Protein AF-E0NS49-F1 (afdb_monomer)

Radius of gyration: 11.0 Å; Cα contacts (8 Å, |Δi|>4): 158; chains: 1; bounding box: 29×19×26 Å

Structure (mmCIF, N/CA/C/O backbone):
data_AF-E0NS49-F1
#
_entry.id   AF-E0NS49-F1
#
loop_
_atom_site.group_PDB
_atom_site.id
_atom_site.type_symbol
_atom_site.label_atom_id
_atom_site.label_alt_id
_atom_site.label_comp_id
_atom_site.label_asym_id
_atom_site.label_entity_id
_atom_site.label_seq_id
_atom_site.pdbx_PDB_ins_code
_atom_site.Cartn_x
_atom_site.Cartn_y
_atom_site.Cartn_z
_atom_site.occupancy
_atom_site.B_iso_or_equiv
_atom_site.auth_seq_id
_atom_site.auth_comp_id
_atom_site.auth_asym_id
_atom_site.auth_atom_id
_atom_site.pdbx_PDB_model_num
ATOM 1 N N . MET A 1 1 ? 8.627 -6.132 9.086 1.00 90.62 1 MET A N 1
ATOM 2 C CA . MET A 1 1 ? 8.592 -5.180 7.961 1.00 90.62 1 MET A CA 1
ATOM 3 C C . MET A 1 1 ? 8.879 -5.853 6.618 1.00 90.62 1 MET A C 1
ATOM 5 O O . MET A 1 1 ? 9.938 -6.452 6.452 1.00 90.62 1 MET A O 1
ATOM 9 N N . LYS A 1 2 ? 7.942 -5.745 5.671 1.00 95.69 2 LYS A N 1
ATOM 10 C CA . LYS A 1 2 ? 8.070 -6.150 4.260 1.00 95.69 2 LYS A CA 1
ATOM 11 C C . LYS A 1 2 ? 7.717 -4.978 3.347 1.00 95.69 2 LYS A C 1
ATOM 13 O O . LYS A 1 2 ? 6.946 -4.110 3.751 1.00 95.69 2 LYS A O 1
ATOM 18 N N . ARG A 1 3 ? 8.250 -4.963 2.124 1.00 97.12 3 ARG A N 1
ATOM 19 C CA . ARG A 1 3 ? 7.919 -3.956 1.111 1.00 97.12 3 ARG A CA 1
ATOM 20 C C . ARG A 1 3 ? 7.383 -4.629 -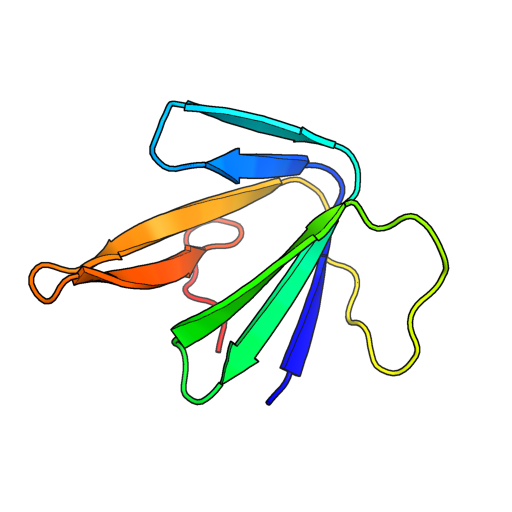0.142 1.00 97.12 3 ARG A C 1
ATOM 22 O O . ARG A 1 3 ? 8.002 -5.557 -0.653 1.00 97.12 3 ARG A O 1
ATOM 29 N N . TYR A 1 4 ? 6.267 -4.118 -0.636 1.00 97.25 4 TYR A N 1
ATOM 30 C CA . TYR A 1 4 ? 5.621 -4.561 -1.862 1.00 97.25 4 TYR A CA 1
ATOM 31 C C . TYR A 1 4 ? 5.563 -3.404 -2.858 1.00 97.25 4 TYR A C 1
ATOM 33 O O . TYR A 1 4 ? 5.445 -2.248 -2.456 1.00 97.25 4 TYR A O 1
ATOM 41 N N . ALA A 1 5 ? 5.613 -3.707 -4.147 1.00 97.25 5 ALA A N 1
ATOM 42 C CA . ALA A 1 5 ? 5.319 -2.779 -5.231 1.00 97.25 5 ALA A CA 1
ATOM 43 C C . ALA A 1 5 ? 4.322 -3.417 -6.196 1.00 97.25 5 ALA A C 1
ATOM 45 O O . ALA A 1 5 ? 4.303 -4.635 -6.356 1.00 97.25 5 ALA A O 1
ATOM 46 N N . ALA A 1 6 ? 3.494 -2.598 -6.837 1.00 97.00 6 ALA A N 1
ATOM 47 C CA . ALA A 1 6 ? 2.610 -3.049 -7.905 1.00 97.00 6 ALA A CA 1
ATOM 48 C C . ALA A 1 6 ? 2.334 -1.918 -8.904 1.00 97.00 6 ALA A C 1
ATOM 50 O O . ALA A 1 6 ? 2.809 -0.788 -8.758 1.00 97.00 6 ALA A O 1
ATOM 51 N N . HIS A 1 7 ? 1.562 -2.230 -9.943 1.00 96.69 7 HIS A N 1
ATOM 52 C CA . HIS A 1 7 ? 1.295 -1.307 -11.045 1.00 96.69 7 HIS A CA 1
ATOM 53 C C . HIS A 1 7 ? 0.337 -0.187 -10.642 1.00 96.69 7 HIS A C 1
ATOM 55 O O . HIS A 1 7 ? 0.460 0.932 -11.136 1.00 96.69 7 HIS A O 1
ATOM 61 N N . GLU A 1 8 ? -0.614 -0.485 -9.758 1.00 97.25 8 GLU A N 1
ATOM 62 C CA . GLU A 1 8 ? -1.662 0.450 -9.362 1.00 97.25 8 GLU A CA 1
ATOM 63 C C . GLU A 1 8 ? -2.028 0.266 -7.884 1.00 97.25 8 GLU A C 1
ATOM 65 O O . GLU A 1 8 ? -2.315 -0.844 -7.430 1.00 97.25 8 G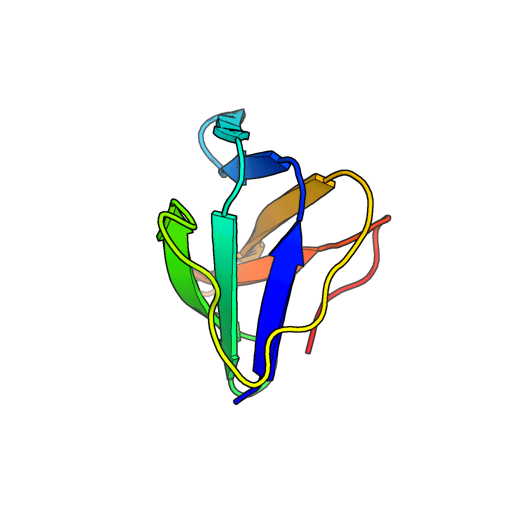LU A O 1
ATOM 70 N N . LEU A 1 9 ? -2.043 1.360 -7.129 1.00 97.50 9 LEU A N 1
ATOM 71 C CA . LEU A 1 9 ? -2.599 1.418 -5.782 1.00 97.50 9 LEU A CA 1
ATOM 72 C C . LEU A 1 9 ? -3.957 2.093 -5.844 1.00 97.50 9 LEU A C 1
ATOM 74 O O . LEU A 1 9 ? -4.064 3.195 -6.374 1.00 97.50 9 LEU A O 1
ATOM 78 N N . GLN A 1 10 ? -4.978 1.475 -5.266 1.00 97.69 10 GLN A N 1
ATOM 79 C CA . GLN A 1 10 ? -6.278 2.101 -5.073 1.00 97.69 10 GLN A CA 1
ATOM 80 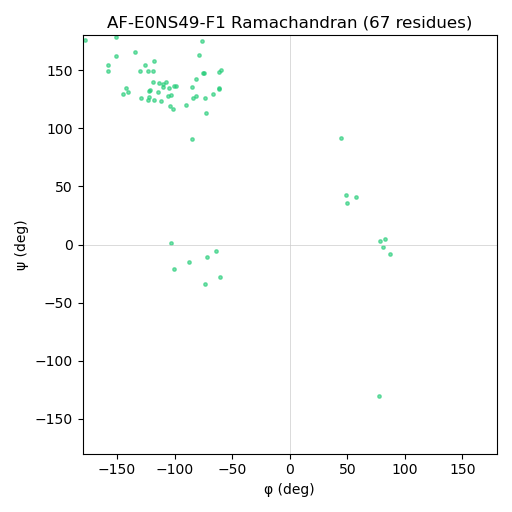C C . GLN A 1 10 ? -6.420 2.574 -3.626 1.00 97.69 10 GLN A C 1
ATOM 82 O O . GLN A 1 10 ? -6.423 1.763 -2.697 1.00 97.69 10 GLN A O 1
ATOM 87 N N . LEU A 1 11 ? -6.541 3.889 -3.452 1.00 95.62 11 LEU A N 1
ATOM 88 C CA . LEU A 1 11 ? -6.754 4.528 -2.158 1.00 95.62 11 LEU A CA 1
ATOM 89 C C . LEU A 1 11 ? -8.219 4.425 -1.722 1.00 95.62 11 LEU A C 1
ATOM 91 O O . LEU A 1 11 ? -9.124 4.224 -2.534 1.00 95.62 11 LEU A O 1
ATOM 95 N N . GLU A 1 12 ? -8.457 4.649 -0.430 1.00 93.69 12 GLU A N 1
ATOM 96 C CA . GLU A 1 12 ? -9.800 4.664 0.169 1.0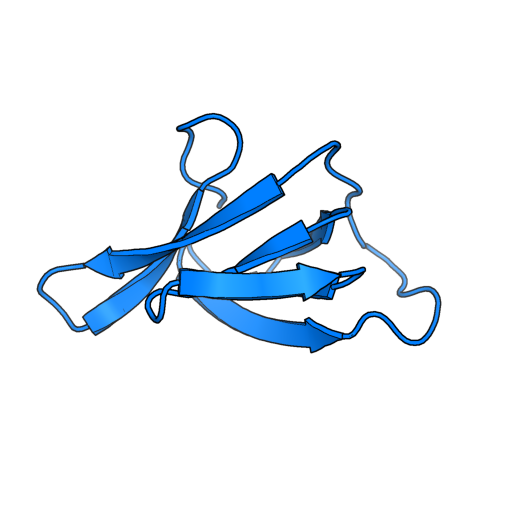0 93.69 12 GLU A CA 1
ATOM 97 C C . GLU A 1 12 ? -10.711 5.742 -0.443 1.00 93.69 12 GLU A C 1
ATOM 99 O O . GLU A 1 12 ? -11.927 5.579 -0.497 1.00 93.69 12 GLU A O 1
ATOM 104 N N . THR A 1 13 ? -10.125 6.830 -0.949 1.00 94.06 13 THR A N 1
ATOM 105 C CA . THR A 1 13 ? -10.829 7.917 -1.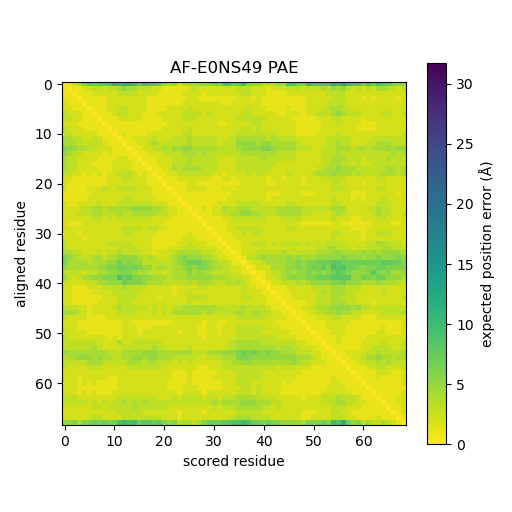649 1.00 94.06 13 THR A CA 1
ATOM 106 C C . THR A 1 13 ? -11.326 7.515 -3.042 1.00 94.06 13 THR A C 1
ATOM 108 O O . THR A 1 13 ? -12.078 8.262 -3.663 1.00 94.06 13 THR A O 1
ATOM 111 N N . GLY A 1 14 ? -10.900 6.356 -3.554 1.00 93.12 14 GLY A N 1
ATOM 112 C CA . GLY A 1 14 ? -11.122 5.916 -4.931 1.00 93.12 14 GLY A CA 1
ATOM 113 C C . GLY A 1 14 ? -10.057 6.399 -5.920 1.00 93.12 14 GLY A C 1
ATOM 114 O O . GLY A 1 14 ? -10.045 5.934 -7.062 1.00 93.12 14 GLY A O 1
ATOM 115 N N . GLU A 1 15 ? -9.149 7.280 -5.490 1.00 95.31 15 GLU A N 1
ATOM 116 C CA . GLU A 1 15 ? -7.981 7.692 -6.269 1.00 95.31 15 GLU A CA 1
ATOM 117 C C . GLU A 1 15 ? -7.068 6.496 -6.563 1.00 95.31 15 GLU A C 1
ATOM 119 O O . GLU A 1 15 ? -6.976 5.545 -5.776 1.00 95.31 15 GLU A O 1
ATOM 124 N N . ARG A 1 16 ? -6.394 6.545 -7.715 1.00 95.94 16 ARG A N 1
ATOM 125 C CA . ARG A 1 16 ? -5.451 5.514 -8.136 1.00 95.94 16 ARG A CA 1
ATOM 126 C C . ARG A 1 16 ? -4.074 6.103 -8.375 1.00 95.94 16 ARG A C 1
ATOM 128 O O . ARG A 1 16 ? -3.937 7.042 -9.156 1.00 95.94 16 ARG A O 1
ATOM 135 N N . LEU A 1 17 ? -3.069 5.517 -7.735 1.00 95.38 17 LEU A N 1
ATOM 136 C CA . LEU A 1 17 ? -1.671 5.888 -7.915 1.00 95.38 17 LEU A CA 1
ATOM 137 C C . LEU A 1 17 ? -0.977 4.832 -8.784 1.00 95.38 17 LEU A C 1
ATOM 139 O O . LEU A 1 17 ? -0.945 3.661 -8.395 1.00 95.38 17 LEU A O 1
ATOM 143 N N . PRO A 1 18 ? -0.434 5.204 -9.955 1.00 96.25 18 PRO A N 1
ATOM 144 C CA . PRO A 1 18 ? 0.376 4.295 -10.751 1.00 96.25 18 PRO A CA 1
ATOM 145 C C . PRO A 1 18 ? 1.755 4.121 -10.109 1.00 96.25 18 PRO A C 1
ATOM 147 O O . PRO A 1 18 ? 2.273 5.079 -9.542 1.00 96.25 18 PRO A O 1
ATOM 150 N N . LEU A 1 19 ? 2.349 2.932 -10.253 1.00 94.88 19 LEU A N 1
ATOM 151 C CA . LEU A 1 19 ? 3.717 2.592 -9.830 1.00 94.88 19 LEU A CA 1
ATOM 152 C C . LEU A 1 19 ? 4.059 3.103 -8.426 1.00 94.88 19 LEU A C 1
ATOM 154 O O . LEU A 1 19 ? 4.552 4.213 -8.226 1.00 94.88 19 LEU A O 1
ATOM 158 N N . PHE A 1 20 ? 3.825 2.259 -7.433 1.00 96.62 20 PHE A N 1
ATOM 159 C CA . PHE A 1 20 ? 3.957 2.625 -6.029 1.00 96.62 20 PHE A CA 1
ATOM 160 C C . PHE A 1 20 ? 4.704 1.544 -5.255 1.00 96.62 20 PHE A C 1
ATOM 162 O O . PHE A 1 20 ? 4.850 0.410 -5.716 1.00 96.62 20 PHE A O 1
ATOM 169 N N . PHE A 1 21 ? 5.136 1.906 -4.055 1.00 96.94 21 PHE A N 1
ATOM 170 C CA . PHE A 1 21 ? 5.558 0.963 -3.035 1.00 96.94 21 PHE A CA 1
ATOM 171 C C . PHE A 1 21 ? 4.655 1.069 -1.809 1.00 96.94 21 PHE A C 1
ATOM 173 O O . PHE A 1 21 ? 4.023 2.098 -1.554 1.00 96.94 21 PHE A O 1
ATOM 180 N N . LEU A 1 22 ? 4.640 0.001 -1.028 1.00 96.94 22 LEU A N 1
ATOM 181 C CA . LEU A 1 22 ? 3.916 -0.121 0.220 1.00 96.94 22 LEU A CA 1
ATOM 182 C C . LEU A 1 22 ? 4.783 -0.875 1.224 1.00 96.94 22 LEU A C 1
ATOM 184 O O . LEU A 1 22 ? 5.321 -1.934 0.910 1.00 96.94 22 LEU A O 1
ATOM 188 N N . GLU A 1 23 ? 4.916 -0.340 2.430 1.00 97.62 23 GLU A N 1
ATOM 189 C CA . GLU A 1 23 ? 5.612 -0.990 3.535 1.00 97.62 23 GLU A CA 1
ATOM 190 C C . GLU A 1 23 ? 4.588 -1.498 4.543 1.00 97.62 23 GLU A C 1
ATOM 192 O O . GLU A 1 23 ? 3.714 -0.753 5.000 1.00 97.62 23 GLU A O 1
ATOM 197 N N . ILE A 1 24 ? 4.709 -2.779 4.877 1.00 97.19 24 ILE A N 1
ATOM 198 C CA . ILE A 1 24 ? 3.848 -3.468 5.829 1.00 97.19 24 ILE A CA 1
ATOM 199 C C . ILE A 1 24 ? 4.667 -3.883 7.037 1.00 97.19 24 ILE A C 1
ATOM 201 O O . ILE A 1 24 ? 5.726 -4.504 6.901 1.00 97.19 24 ILE A O 1
ATOM 205 N N . ASP A 1 25 ? 4.150 -3.586 8.222 1.00 96.75 25 ASP A N 1
ATOM 206 C CA . ASP A 1 25 ? 4.668 -4.101 9.478 1.00 96.75 25 ASP A CA 1
ATOM 207 C C . ASP A 1 25 ? 3.536 -4.703 10.309 1.00 96.75 25 ASP A C 1
ATOM 209 O O . ASP A 1 25 ? 2.494 -4.080 10.503 1.00 96.75 25 ASP A O 1
ATOM 213 N N . GLU A 1 26 ? 3.717 -5.957 10.727 1.00 93.94 26 GLU A N 1
ATOM 214 C CA . GLU A 1 26 ? 2.708 -6.739 11.458 1.00 93.94 26 GLU A CA 1
ATOM 215 C C . GLU A 1 26 ? 1.303 -6.710 10.810 1.00 93.94 26 GLU A C 1
ATOM 217 O O . GLU A 1 26 ? 0.286 -6.560 11.490 1.00 93.94 26 GLU A O 1
ATOM 222 N N . GLY A 1 27 ? 1.233 -6.827 9.476 1.00 92.12 27 GLY A N 1
ATOM 223 C CA . GLY A 1 27 ? -0.028 -6.799 8.720 1.00 92.12 27 GLY A CA 1
ATOM 224 C C . GLY A 1 27 ? -0.630 -5.406 8.505 1.00 92.12 27 GLY A C 1
ATOM 225 O O . GLY A 1 27 ? -1.709 -5.291 7.926 1.00 92.12 27 GLY A O 1
ATOM 226 N N . ARG A 1 28 ? 0.047 -4.341 8.946 1.00 96.12 28 ARG A N 1
ATOM 227 C CA . ARG A 1 28 ? -0.423 -2.954 8.849 1.00 96.12 28 ARG A CA 1
ATOM 228 C C . ARG A 1 28 ? 0.407 -2.172 7.852 1.00 96.12 28 ARG A C 1
ATOM 230 O O . ARG A 1 28 ? 1.631 -2.252 7.859 1.00 96.12 28 ARG A O 1
ATOM 237 N N . VAL A 1 29 ? -0.251 -1.354 7.045 1.00 97.50 29 VAL A N 1
ATOM 238 C CA . VAL A 1 29 ? 0.422 -0.405 6.160 1.00 97.50 29 VAL A CA 1
ATOM 239 C C . VAL A 1 29 ? 0.993 0.723 7.008 1.00 97.50 29 VAL A C 1
ATOM 241 O O . VAL A 1 29 ? 0.243 1.501 7.599 1.00 97.50 29 VAL A O 1
ATOM 244 N N . VAL A 1 30 ? 2.319 0.809 7.056 1.00 97.31 30 VAL A N 1
ATOM 245 C CA . VAL A 1 30 ? 3.042 1.854 7.798 1.00 97.31 30 VAL A CA 1
ATOM 246 C C . VAL A 1 30 ? 3.542 2.972 6.887 1.00 97.31 30 VAL A C 1
ATOM 248 O O . VAL A 1 30 ? 3.775 4.082 7.357 1.00 97.31 30 VAL A O 1
ATOM 251 N N . ASN A 1 31 ? 3.672 2.702 5.586 1.00 96.19 31 ASN A N 1
ATOM 252 C CA . ASN A 1 31 ? 4.120 3.671 4.594 1.00 96.19 31 ASN A CA 1
ATOM 253 C C . ASN A 1 31 ? 3.651 3.264 3.191 1.00 96.19 31 ASN A C 1
ATOM 255 O O . ASN A 1 31 ? 3.534 2.074 2.896 1.00 96.19 31 ASN A O 1
ATOM 259 N N . TYR A 1 32 ? 3.406 4.237 2.321 1.00 96.44 32 TYR A N 1
ATOM 260 C CA . TYR A 1 32 ? 3.199 4.014 0.893 1.00 96.44 32 TYR A CA 1
ATOM 261 C C . TYR A 1 32 ? 3.489 5.294 0.112 1.00 96.44 32 TYR A C 1
ATOM 263 O O . TYR A 1 32 ? 3.359 6.400 0.638 1.00 96.44 32 TYR A O 1
ATOM 271 N N . GLY A 1 33 ? 3.861 5.154 -1.155 1.00 95.56 33 GLY A N 1
ATOM 272 C CA . GLY A 1 33 ? 4.144 6.301 -2.009 1.00 95.56 33 GLY A CA 1
ATOM 273 C C . GLY A 1 33 ? 4.509 5.904 -3.430 1.00 95.56 33 GLY A C 1
ATOM 274 O O . GLY A 1 33 ? 4.617 4.722 -3.747 1.00 95.56 33 GLY A O 1
ATOM 275 N N . ALA A 1 34 ? 4.703 6.903 -4.290 1.00 94.88 34 ALA A N 1
ATOM 276 C CA . ALA A 1 34 ? 5.143 6.675 -5.661 1.00 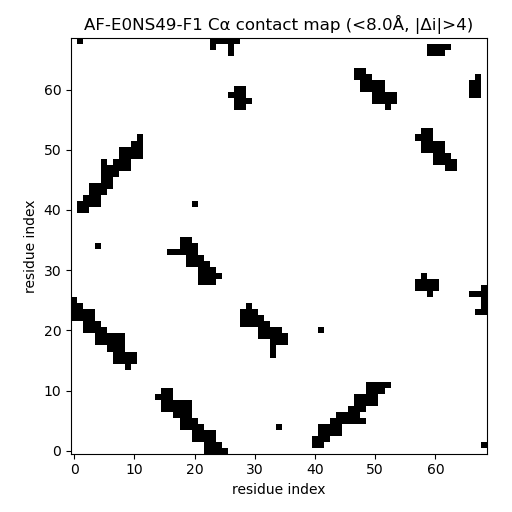94.88 34 ALA A CA 1
ATOM 277 C C . ALA A 1 34 ? 6.528 6.009 -5.684 1.00 94.88 34 ALA A C 1
ATOM 279 O O . ALA A 1 34 ? 7.454 6.441 -4.991 1.00 94.88 34 ALA A O 1
ATOM 280 N N . LEU A 1 35 ? 6.673 4.971 -6.502 1.00 93.31 35 LEU A N 1
ATOM 281 C CA . LEU A 1 35 ? 7.935 4.285 -6.731 1.00 93.31 35 LEU A CA 1
ATOM 282 C C . LEU A 1 35 ? 8.700 5.037 -7.823 1.00 93.31 35 LEU A C 1
ATOM 284 O O . LEU A 1 35 ? 8.520 4.797 -9.014 1.00 93.31 35 LEU A O 1
ATOM 288 N N . THR A 1 36 ? 9.532 5.990 -7.413 1.00 91.19 36 THR A N 1
ATOM 289 C CA . THR A 1 36 ? 10.301 6.846 -8.335 1.00 91.19 36 THR A CA 1
ATOM 290 C C . THR A 1 36 ? 11.646 6.250 -8.744 1.00 91.19 36 THR A C 1
ATOM 292 O O . THR A 1 36 ? 12.261 6.712 -9.702 1.00 91.19 36 THR A O 1
ATOM 295 N N . GLN A 1 37 ? 12.104 5.228 -8.025 1.00 91.38 37 GLN A N 1
ATOM 296 C CA . GLN A 1 37 ? 13.350 4.512 -8.269 1.00 91.38 37 GLN A CA 1
ATOM 297 C C . GLN A 1 37 ? 13.219 3.068 -7.791 1.00 91.38 37 GLN A C 1
ATOM 299 O O . GLN A 1 37 ? 12.347 2.753 -6.980 1.00 91.38 37 GLN A O 1
ATOM 304 N N . GLU A 1 38 ? 14.107 2.198 -8.261 1.00 87.69 38 GLU A N 1
ATOM 305 C CA . GLU A 1 38 ? 14.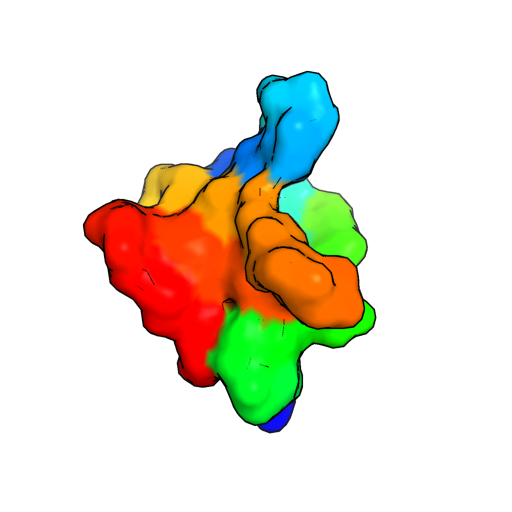180 0.830 -7.761 1.00 87.69 38 GLU A CA 1
ATOM 306 C C . GLU A 1 38 ? 14.525 0.822 -6.265 1.00 87.69 38 GLU A C 1
ATOM 308 O O . GLU A 1 38 ? 15.412 1.541 -5.800 1.00 87.69 38 GLU A O 1
ATOM 313 N N . MET A 1 39 ? 13.805 0.005 -5.499 1.00 91.81 39 MET A N 1
ATOM 314 C CA . MET A 1 39 ? 13.995 -0.132 -4.060 1.00 91.81 39 MET A CA 1
ATOM 315 C C . MET A 1 39 ? 14.411 -1.564 -3.740 1.00 91.81 39 MET A C 1
ATOM 317 O O . MET A 1 39 ? 13.688 -2.511 -4.054 1.00 91.81 39 MET A O 1
ATOM 321 N N . ALA A 1 40 ? 15.551 -1.729 -3.068 1.00 92.31 40 ALA A N 1
ATOM 322 C CA . ALA A 1 40 ? 16.008 -3.040 -2.620 1.00 92.31 40 ALA A CA 1
ATOM 323 C C . ALA A 1 40 ? 14.987 -3.697 -1.677 1.00 92.31 40 ALA A C 1
ATOM 325 O O . ALA A 1 40 ? 14.291 -3.008 -0.925 1.00 92.31 40 ALA A O 1
ATOM 326 N N . MET A 1 41 ? 14.946 -5.032 -1.692 1.00 93.31 41 MET A N 1
ATOM 327 C CA . MET A 1 41 ? 14.061 -5.838 -0.838 1.00 93.31 41 MET A CA 1
ATOM 328 C C . MET A 1 41 ? 12.572 -5.498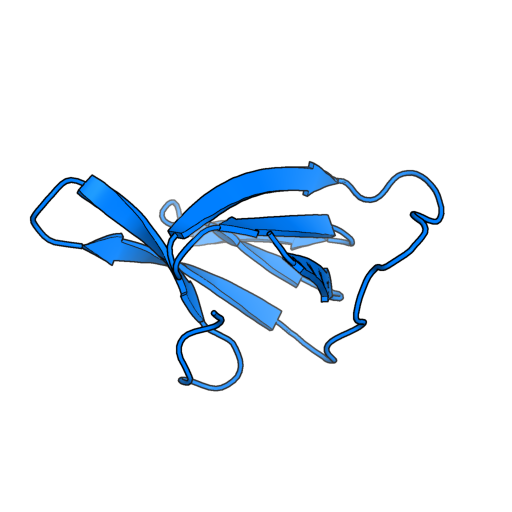 -1.029 1.00 93.31 41 MET A C 1
ATOM 330 O O . MET A 1 41 ? 11.820 -5.409 -0.060 1.00 93.31 41 MET A O 1
ATOM 334 N N . THR A 1 42 ? 12.167 -5.291 -2.284 1.00 95.62 42 THR A N 1
ATOM 335 C CA . THR A 1 42 ? 10.778 -5.028 -2.677 1.00 95.62 42 THR A CA 1
ATOM 336 C C . THR A 1 42 ? 10.236 -6.207 -3.465 1.00 95.62 42 THR A C 1
ATOM 338 O O . THR A 1 42 ? 10.807 -6.590 -4.485 1.00 95.62 42 THR A O 1
ATOM 341 N N . GLU A 1 43 ? 9.130 -6.773 -3.004 1.00 96.25 43 GLU A N 1
ATOM 342 C CA . GLU A 1 43 ? 8.405 -7.813 -3.722 1.00 96.25 43 GLU A CA 1
ATOM 343 C C . GLU A 1 43 ? 7.451 -7.180 -4.741 1.00 96.25 43 GLU A C 1
ATOM 345 O O . GLU A 1 43 ? 6.637 -6.324 -4.396 1.00 96.25 43 GLU A O 1
ATOM 350 N N . TRP A 1 44 ? 7.553 -7.589 -6.005 1.00 96.00 44 TRP A N 1
ATOM 351 C CA . TRP A 1 44 ? 6.681 -7.097 -7.068 1.00 96.00 44 TRP A CA 1
ATOM 352 C C . TRP A 1 44 ? 5.442 -7.975 -7.207 1.00 96.00 44 TRP A C 1
ATOM 354 O O . TRP A 1 44 ? 5.539 -9.162 -7.510 1.00 96.00 44 TRP A O 1
ATOM 364 N N . LEU A 1 45 ? 4.278 -7.361 -7.024 1.00 96.56 45 LEU A N 1
ATOM 365 C CA . LEU A 1 45 ? 2.971 -7.968 -7.226 1.00 96.56 45 LEU A CA 1
ATOM 366 C C . LEU A 1 45 ? 2.357 -7.439 -8.526 1.00 96.56 45 LEU A C 1
ATOM 368 O O . LEU A 1 45 ? 2.365 -6.238 -8.811 1.00 96.56 45 LEU A O 1
ATOM 372 N N . GLU A 1 46 ? 1.799 -8.335 -9.335 1.00 95.94 46 GLU A N 1
ATOM 373 C CA . GLU A 1 46 ? 1.113 -7.926 -10.559 1.00 95.94 46 GLU A CA 1
ATOM 374 C C . GLU A 1 46 ? -0.259 -7.307 -10.272 1.00 95.94 46 GLU A C 1
ATOM 376 O O . GLU A 1 46 ? -0.966 -7.684 -9.335 1.00 95.94 46 GLU A O 1
ATOM 381 N N . GLY A 1 47 ? -0.661 -6.355 -11.116 1.00 95.62 47 GLY A N 1
ATOM 382 C CA . GLY A 1 47 ? -1.969 -5.714 -11.028 1.00 95.62 47 GLY A CA 1
ATOM 383 C C . GLY A 1 47 ? -2.073 -4.661 -9.923 1.00 95.62 47 GLY A C 1
ATOM 384 O O . GLY A 1 47 ? -1.260 -3.734 -9.858 1.00 95.62 47 GLY A O 1
ATOM 385 N N . ARG A 1 48 ? -3.133 -4.767 -9.112 1.00 97.19 48 ARG A N 1
ATOM 386 C CA . ARG A 1 48 ? -3.593 -3.719 -8.192 1.00 97.19 48 ARG A CA 1
ATOM 387 C C . ARG A 1 48 ? -3.548 -4.162 -6.734 1.00 97.19 48 ARG A C 1
ATOM 389 O O . ARG A 1 48 ? -3.998 -5.259 -6.409 1.00 97.19 48 ARG A O 1
ATOM 396 N N . ILE A 1 49 ? -3.124 -3.254 -5.858 1.00 98.00 49 ILE A N 1
ATOM 397 C CA . ILE A 1 49 ? -3.339 -3.348 -4.406 1.00 98.00 49 ILE A CA 1
ATOM 398 C C . ILE A 1 49 ? -4.390 -2.312 -3.993 1.00 98.00 49 ILE A C 1
ATOM 400 O O . ILE A 1 49 ? -4.383 -1.184 -4.485 1.00 98.00 49 ILE A O 1
ATOM 404 N N . SER A 1 50 ? -5.287 -2.679 -3.083 1.00 97.94 50 SER A N 1
ATOM 405 C CA . SER A 1 50 ? -6.310 -1.787 -2.524 1.00 97.94 50 SER A CA 1
ATOM 406 C C . SER A 1 50 ? -6.063 -1.537 -1.041 1.00 97.94 50 SER A C 1
ATOM 408 O O . SER A 1 50 ? -5.715 -2.464 -0.305 1.00 97.94 50 SER A O 1
ATOM 410 N N . LEU A 1 51 ? -6.254 -0.293 -0.599 1.00 97.44 51 LEU A N 1
ATOM 411 C CA . LEU A 1 51 ? -6.139 0.089 0.806 1.00 97.44 51 LEU A CA 1
ATOM 412 C C . LEU A 1 51 ? -7.502 0.215 1.468 1.00 97.44 51 LEU A C 1
ATOM 414 O O . LEU A 1 51 ? -8.411 0.831 0.916 1.00 97.44 51 LEU A O 1
ATOM 418 N N . HIS A 1 52 ? -7.605 -0.325 2.678 1.00 96.88 52 HIS A N 1
ATOM 419 C CA . HIS A 1 52 ? -8.806 -0.244 3.498 1.00 96.88 52 HIS A CA 1
ATOM 420 C C . HIS A 1 52 ? -8.439 -0.071 4.968 1.00 96.88 52 HIS A C 1
ATOM 422 O O . HIS A 1 52 ? -7.582 -0.795 5.486 1.00 96.88 52 HIS A O 1
ATOM 428 N N . ARG A 1 53 ? -9.105 0.850 5.666 1.00 96.12 53 ARG A N 1
ATOM 429 C CA . ARG A 1 53 ? -9.055 0.902 7.126 1.00 96.12 53 ARG A CA 1
ATOM 430 C C . ARG A 1 53 ? -10.008 -0.090 7.757 1.00 96.12 53 ARG A C 1
ATOM 432 O O . ARG A 1 53 ? -11.132 -0.288 7.302 1.00 96.12 53 ARG A O 1
ATOM 439 N N . ASP A 1 54 ? -9.551 -0.677 8.853 1.00 95.06 54 ASP A N 1
ATOM 440 C CA . ASP A 1 54 ? -10.436 -1.381 9.763 1.00 95.06 54 ASP A CA 1
ATOM 441 C C . ASP A 1 54 ? -11.240 -0.393 10.631 1.00 95.06 54 ASP A C 1
ATOM 443 O O . ASP A 1 54 ? -11.040 0.824 10.642 1.00 95.06 54 ASP A O 1
ATOM 447 N N . ASN A 1 55 ? -12.141 -0.948 11.425 1.00 95.69 55 ASN A N 1
ATOM 448 C CA . ASN A 1 55 ? -12.961 -0.258 12.416 1.00 95.69 55 ASN A CA 1
ATOM 449 C C . ASN A 1 55 ? -12.159 0.374 13.576 1.00 95.69 55 ASN A C 1
ATOM 451 O O . ASN A 1 55 ? -12.740 1.086 14.393 1.00 95.69 55 ASN A O 1
ATOM 455 N N . LYS A 1 56 ? -10.840 0.155 13.651 1.00 95.56 56 LYS A N 1
ATOM 456 C CA . LYS A 1 56 ? -9.914 0.817 14.584 1.00 95.56 56 LYS A CA 1
ATOM 457 C C . LYS A 1 56 ? -9.074 1.908 13.901 1.00 95.56 56 LYS A C 1
ATOM 459 O O . LYS A 1 56 ? -8.251 2.535 14.562 1.00 95.56 56 LYS A O 1
ATOM 464 N N . GLY A 1 57 ? -9.274 2.147 12.602 1.00 94.94 57 GLY A N 1
ATOM 465 C CA . GLY A 1 57 ? -8.528 3.120 11.801 1.00 94.94 57 GLY A CA 1
ATOM 466 C C . GLY A 1 57 ? -7.183 2.612 11.270 1.00 94.94 57 GLY A C 1
ATOM 467 O O . GLY A 1 57 ? -6.456 3.383 10.636 1.00 94.94 57 GLY A O 1
ATOM 468 N N . THR A 1 58 ? -6.853 1.337 11.488 1.00 96.12 58 THR A N 1
ATOM 469 C CA . THR A 1 58 ? -5.615 0.707 11.016 1.00 96.12 58 THR A CA 1
ATOM 470 C C . THR A 1 58 ? -5.696 0.461 9.518 1.00 96.12 58 THR A C 1
ATOM 472 O O . THR A 1 58 ? -6.634 -0.181 9.043 1.00 96.12 58 THR A O 1
ATOM 475 N N . LEU A 1 59 ? -4.706 0.948 8.773 1.00 97.50 59 LEU A N 1
ATOM 476 C CA . LEU A 1 59 ? -4.650 0.811 7.323 1.00 97.50 59 LEU A CA 1
ATOM 477 C C . LEU A 1 59 ? -4.102 -0.567 6.932 1.00 97.50 59 LEU A C 1
ATOM 479 O O . LEU A 1 59 ? -3.030 -0.961 7.387 1.00 97.50 59 LEU A O 1
ATOM 483 N N . HIS A 1 60 ? -4.829 -1.279 6.078 1.00 97.75 60 HIS A N 1
ATOM 484 C CA . HIS A 1 60 ? -4.485 -2.608 5.581 1.00 97.75 60 HIS A CA 1
ATOM 485 C C . HIS A 1 60 ? -4.417 -2.603 4.053 1.00 97.75 60 HIS A C 1
ATOM 487 O O . HIS A 1 60 ? -5.148 -1.856 3.397 1.00 97.75 60 HIS A O 1
ATOM 493 N N . ALA A 1 61 ? -3.556 -3.451 3.493 1.00 97.88 61 ALA A N 1
ATOM 494 C CA . ALA A 1 61 ? -3.402 -3.627 2.055 1.00 97.88 61 ALA A CA 1
ATOM 495 C C . ALA A 1 61 ? -3.932 -4.992 1.615 1.00 97.88 61 ALA A C 1
ATOM 497 O O . ALA A 1 61 ? -3.630 -6.009 2.237 1.00 97.88 61 ALA A O 1
ATOM 498 N N . TYR A 1 62 ? -4.689 -5.009 0.521 1.00 97.75 62 TYR A N 1
ATOM 499 C CA . TYR A 1 62 ? -5.258 -6.216 -0.064 1.00 97.75 62 TYR A CA 1
ATOM 500 C C . TYR A 1 62 ? -4.794 -6.383 -1.505 1.00 97.75 62 TYR A C 1
ATOM 502 O O . TYR A 1 62 ? -4.889 -5.451 -2.304 1.00 97.75 62 TYR A O 1
ATOM 510 N N . TRP A 1 63 ? -4.350 -7.586 -1.850 1.00 97.56 63 TRP A N 1
ATOM 511 C CA . TRP A 1 63 ? -3.993 -7.980 -3.209 1.00 97.56 63 TRP A CA 1
ATOM 512 C C . TRP A 1 63 ? -4.815 -9.200 -3.614 1.00 97.56 63 TRP A C 1
ATOM 514 O O . TRP A 1 63 ? -4.838 -10.200 -2.900 1.00 97.56 63 TRP A O 1
ATOM 524 N N . ASN A 1 64 ? -5.546 -9.105 -4.729 1.00 94.94 64 ASN A N 1
ATOM 525 C CA . ASN A 1 64 ? -6.465 -10.154 -5.200 1.00 94.94 64 ASN A CA 1
ATOM 526 C C . ASN A 1 64 ? -7.443 -10.666 -4.118 1.00 94.94 64 ASN A C 1
ATOM 528 O O . ASN A 1 64 ? -7.768 -11.848 -4.066 1.00 94.94 64 ASN A O 1
ATOM 532 N N . GLY A 1 65 ? -7.903 -9.776 -3.231 1.00 93.69 65 GLY A N 1
ATOM 533 C CA . GLY A 1 65 ? -8.803 -10.115 -2.120 1.00 93.69 65 GLY A CA 1
ATOM 534 C C . GLY A 1 65 ? -8.116 -10.707 -0.882 1.00 93.69 65 GLY A C 1
ATOM 535 O O . GLY A 1 65 ? -8.784 -10.934 0.124 1.00 93.69 65 GLY A O 1
ATOM 536 N N . HIS A 1 66 ? -6.798 -10.908 -0.912 1.00 95.38 66 HIS A N 1
ATOM 537 C CA . HIS A 1 66 ? -6.016 -11.406 0.217 1.00 95.38 66 HIS A CA 1
ATOM 538 C C . HIS A 1 66 ? -5.324 -10.269 0.962 1.00 95.38 66 HIS A C 1
ATOM 540 O O . HIS A 1 66 ? -4.739 -9.381 0.346 1.00 95.38 66 HIS A O 1
ATOM 546 N N . LEU A 1 67 ? -5.370 -10.315 2.294 1.00 96.25 67 LEU A N 1
ATOM 547 C CA . LEU A 1 67 ? -4.636 -9.387 3.147 1.00 96.25 67 LEU A CA 1
ATOM 548 C C . LEU A 1 67 ? -3.126 -9.625 2.998 1.00 96.25 67 LEU A C 1
ATOM 550 O O . LEU A 1 67 ? -2.659 -10.755 3.145 1.00 96.25 67 LEU A O 1
ATOM 554 N N . LEU A 1 68 ? -2.373 -8.557 2.746 1.00 95.75 68 LEU A N 1
ATOM 555 C CA . LEU A 1 68 ? -0.915 -8.590 2.732 1.00 95.75 68 LEU A CA 1
ATOM 556 C C . LEU A 1 68 ? -0.362 -8.412 4.152 1.00 95.75 68 LEU A C 1
ATOM 558 O O . LEU A 1 68 ? -0.813 -7.543 4.899 1.00 95.75 68 LEU A O 1
ATOM 562 N N . ALA A 1 69 ? 0.633 -9.230 4.504 1.00 89.25 69 ALA A N 1
ATOM 563 C CA . ALA A 1 69 ? 1.303 -9.238 5.805 1.00 89.25 69 ALA A CA 1
ATOM 564 C C . ALA A 1 69 ? 2.819 -9.378 5.666 1.00 89.25 69 ALA A C 1
ATOM 566 O O . ALA A 1 69 ? 3.272 -10.073 4.722 1.00 89.25 69 ALA A O 1
#

Organism: NCBI:txid862515

Mean predicted aligned error: 2.53 Å

Nearest PDB structures (foldseek):
  1onx-assembly1_A  TM=5.358E-01  e=1.073E-01  Escherichia coli
  1ybq-assembly1_A  TM=5.383E-01  e=1.304E-01  Escherichia coli
  8dqn-assembly1_D  TM=4.913E-01  e=8.264E-02  Leucothrix mucor DSM 2157
  8dqn-assembly1_H  TM=4.880E-01  e=8.820E-02  Leucothrix mucor DSM 2157
  8dqn-assembly1_B  TM=4.918E-01  e=1.005E-01  Leucothrix mucor DSM 2157

Solvent-accessible surface area (backbone atoms only — not comparable to full-atom values): 3907 Å² total; per-residue (Å²): 115,50,35,38,28,32,53,29,38,34,44,80,88,68,51,73,45,66,39,27,37,37,33,29,43,94,43,28,53,77,47,72,48,74,50,88,63,92,60,87,83,52,47,80,46,84,56,54,37,39,42,46,64,48,100,83,68,52,39,29,42,29,46,93,87,38,80,49,105

Foldseek 3Di:
DAKEWEQWEQEPVRDIDGTKMFDDDPLFTPDMDHCPDDDPRYHYDYDYKYWDADPVRTIW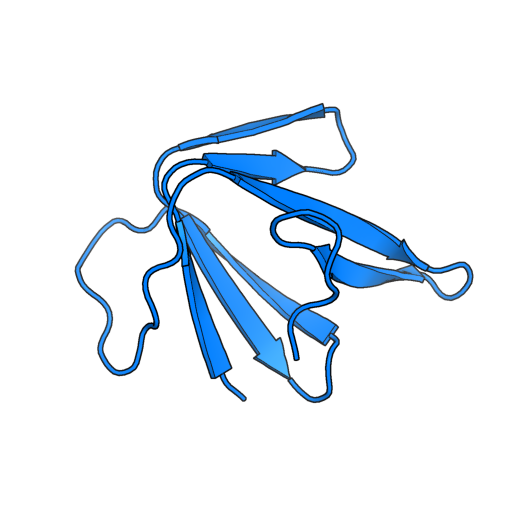IDDPNDTDD

Sequence (69 aa):
MKRYAAHELQLETGERLPLFFLEIDEGRVVNYGALTQEMAMTEWLEGRISLHRDNKGTLHAYWNGHLLA

Secondary structure (DSSP, 8-state):
-EEEEEEEEEPTTS-EEEEEEEEEETTEEEEEEE--S--TTEEE-SSEEEEEE-TTS-EEEEETTEEP-

pLDDT: mean 95.54, std 2.15, range [87.69, 98.0]